Protein AF-A0A1M3M8V5-F1 (afdb_monomer_lite)

pLDDT: mean 91.11, std 11.85, range [46.69, 98.0]

Foldseek 3Di:
DALLVLVVVLCVVVVHDPVVLCVQLVDDPCPSVDDDDDDPVSLVSNCVSCVQADSCCSHVVDDDRGPDPPPPDD

Sequence (74 aa):
MTIRERVLHFIALKEITRYRFYQLTGLSNGFLDKRGSISSDNCQKICNTFPDLNPEWLLMGTGEVLKSDQCRPL

Structure (mmCIF, N/CA/C/O backbone):
data_AF-A0A1M3M8V5-F1
#
_entry.id   AF-A0A1M3M8V5-F1
#
loop_
_atom_site.group_PDB
_atom_site.id
_atom_site.type_symbol
_atom_site.label_atom_id
_atom_site.label_alt_id
_atom_site.label_comp_id
_atom_site.label_asym_id
_atom_site.label_entity_id
_atom_site.label_seq_id
_atom_site.pdbx_PDB_ins_code
_atom_site.Cartn_x
_atom_site.Cartn_y
_atom_site.Cartn_z
_atom_site.occupancy
_atom_site.B_iso_or_equiv
_atom_site.auth_seq_id
_atom_site.auth_comp_id
_atom_site.auth_asym_id
_atom_site.auth_atom_id
_atom_site.pdbx_PDB_model_num
ATOM 1 N N . MET A 1 1 ? 4.429 12.697 0.290 1.00 83.06 1 MET A N 1
ATOM 2 C CA . MET A 1 1 ? 4.068 11.269 0.359 1.00 83.06 1 MET A CA 1
ATOM 3 C C . MET A 1 1 ? 3.537 10.813 -0.998 1.00 83.06 1 MET A C 1
ATOM 5 O O . MET A 1 1 ? 2.578 11.395 -1.494 1.00 83.06 1 MET A O 1
ATOM 9 N N . THR A 1 2 ? 4.168 9.828 -1.6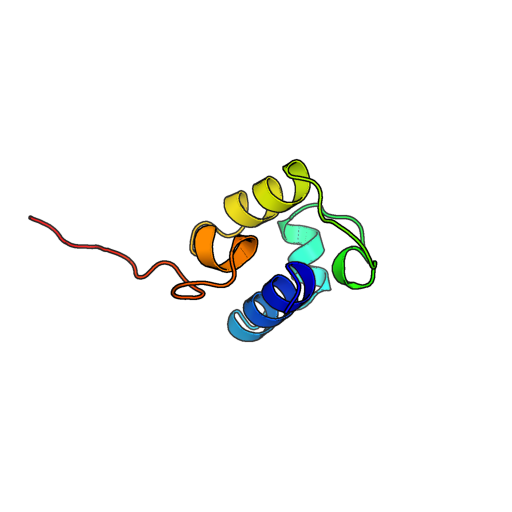26 1.00 92.94 2 THR A N 1
ATOM 10 C CA . THR A 1 2 ? 3.738 9.186 -2.875 1.00 92.94 2 THR A CA 1
ATOM 11 C C . THR A 1 2 ? 2.697 8.100 -2.597 1.00 92.94 2 THR A C 1
ATOM 13 O O . THR A 1 2 ? 2.543 7.658 -1.458 1.00 92.94 2 THR A O 1
ATOM 16 N N . ILE A 1 3 ? 2.020 7.606 -3.640 1.00 94.50 3 ILE A N 1
ATOM 17 C CA . ILE A 1 3 ? 1.095 6.471 -3.496 1.00 94.50 3 ILE A CA 1
ATOM 18 C C . ILE A 1 3 ? 1.829 5.243 -2.926 1.00 94.50 3 ILE A C 1
ATOM 20 O O . ILE A 1 3 ? 1.287 4.567 -2.064 1.00 94.50 3 ILE A O 1
ATOM 24 N N . ARG A 1 4 ? 3.084 4.968 -3.320 1.00 94.56 4 ARG A N 1
ATOM 25 C CA . ARG A 1 4 ? 3.838 3.820 -2.771 1.00 94.56 4 ARG A CA 1
ATOM 26 C C . ARG A 1 4 ? 4.173 3.990 -1.298 1.00 94.56 4 ARG A C 1
ATOM 28 O O . ARG A 1 4 ? 4.060 3.028 -0.549 1.00 94.56 4 ARG A O 1
ATOM 35 N N . GLU A 1 5 ? 4.547 5.196 -0.881 1.00 95.12 5 GLU A N 1
ATOM 36 C CA . GLU A 1 5 ? 4.772 5.497 0.537 1.00 95.12 5 GLU A CA 1
ATOM 37 C C . GLU A 1 5 ? 3.482 5.312 1.343 1.00 95.12 5 GLU A C 1
ATOM 39 O O . GLU A 1 5 ? 3.519 4.761 2.440 1.00 95.12 5 GLU A O 1
ATOM 44 N N . ARG A 1 6 ? 2.331 5.699 0.780 1.00 96.00 6 ARG A N 1
ATOM 45 C CA . ARG A 1 6 ? 1.015 5.454 1.386 1.00 96.00 6 ARG A CA 1
ATOM 46 C C . ARG A 1 6 ? 0.681 3.976 1.483 1.00 96.00 6 ARG A C 1
ATOM 48 O O . ARG A 1 6 ? 0.260 3.526 2.543 1.00 96.00 6 ARG A O 1
ATOM 55 N N . VAL A 1 7 ? 0.940 3.209 0.426 1.00 96.38 7 VAL A N 1
ATOM 56 C CA . VAL A 1 7 ? 0.795 1.754 0.487 1.00 96.38 7 VAL A CA 1
ATOM 57 C C . VAL A 1 7 ? 1.672 1.216 1.610 1.00 96.38 7 VAL A C 1
ATOM 59 O O . VAL A 1 7 ? 1.114 0.585 2.490 1.00 96.38 7 VAL A O 1
ATOM 62 N N . LEU A 1 8 ? 2.974 1.545 1.652 1.00 96.19 8 LEU A N 1
ATOM 63 C CA . LEU A 1 8 ? 3.916 1.137 2.711 1.00 96.19 8 LEU A CA 1
ATOM 64 C C . LEU A 1 8 ? 3.407 1.450 4.126 1.00 96.19 8 LEU A C 1
ATOM 66 O O . LEU A 1 8 ? 3.492 0.590 5.001 1.00 96.19 8 LEU A O 1
ATOM 70 N N . HIS A 1 9 ? 2.857 2.645 4.335 1.00 96.81 9 HIS A N 1
ATOM 71 C CA . HIS A 1 9 ? 2.254 3.040 5.606 1.00 96.81 9 HIS A CA 1
ATOM 72 C C . HIS A 1 9 ? 1.042 2.170 5.967 1.00 96.81 9 HIS A C 1
ATOM 74 O O . HIS A 1 9 ? 0.965 1.662 7.082 1.00 96.81 9 HIS A O 1
ATOM 80 N N . PHE A 1 10 ? 0.137 1.930 5.016 1.00 97.06 10 PHE A N 1
ATOM 81 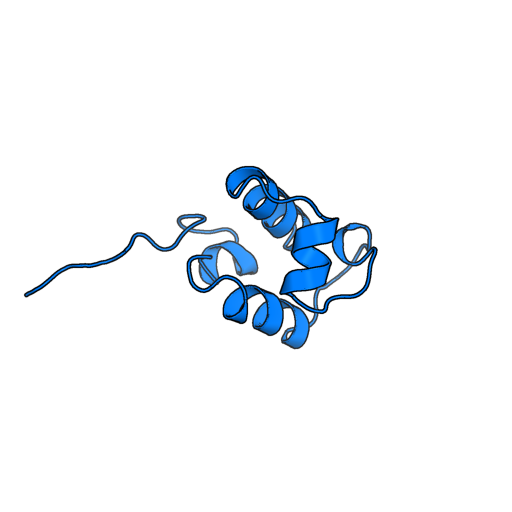C CA . PHE A 1 10 ? -1.011 1.048 5.219 1.00 97.06 10 PHE A CA 1
ATOM 82 C C . PHE A 1 10 ? -0.593 -0.395 5.546 1.00 97.06 10 PHE A C 1
ATOM 84 O O . PHE A 1 10 ? -1.151 -0.993 6.461 1.00 97.06 10 PHE A O 1
ATOM 91 N N . ILE A 1 11 ? 0.413 -0.948 4.853 1.00 96.69 11 ILE A N 1
ATOM 92 C CA . ILE A 1 11 ? 0.900 -2.316 5.124 1.00 96.69 11 ILE A CA 1
ATOM 93 C C . ILE A 1 11 ? 1.451 -2.431 6.549 1.00 96.69 11 ILE A C 1
ATOM 95 O O . ILE A 1 11 ? 1.210 -3.434 7.216 1.00 96.69 11 ILE A O 1
ATOM 99 N N . ALA A 1 12 ? 2.177 -1.402 7.002 1.00 97.25 12 ALA A N 1
ATOM 100 C CA . ALA A 1 12 ? 2.706 -1.333 8.359 1.00 97.25 12 ALA A CA 1
ATOM 101 C C . ALA A 1 12 ? 1.580 -1.245 9.400 1.00 97.25 12 ALA A C 1
ATOM 103 O O . ALA A 1 12 ? 1.621 -1.965 10.390 1.00 97.25 12 ALA A O 1
ATOM 104 N N . LEU A 1 13 ? 0.550 -0.431 9.143 1.00 96.25 13 LEU A N 1
ATOM 105 C CA . LEU A 1 13 ? -0.631 -0.312 10.006 1.00 96.25 13 LEU A CA 1
ATOM 106 C C . LEU A 1 13 ? -1.432 -1.621 10.094 1.00 96.25 13 LEU A C 1
ATOM 108 O O . LEU A 1 13 ? -1.967 -1.945 11.146 1.00 96.25 13 LEU A O 1
ATOM 112 N N . LYS A 1 14 ? -1.502 -2.382 8.998 1.00 94.81 14 LYS A N 1
ATOM 113 C CA . LYS A 1 14 ? -2.143 -3.705 8.935 1.00 94.81 14 LYS A CA 1
ATOM 114 C C . LYS A 1 14 ? -1.296 -4.840 9.509 1.00 94.81 14 LYS A C 1
ATOM 116 O O . LYS A 1 14 ? -1.764 -5.975 9.515 1.00 94.81 14 LYS A O 1
ATOM 121 N N . GLU A 1 15 ? -0.058 -4.558 9.909 1.00 96.69 15 GLU A N 1
ATOM 122 C CA . GLU A 1 15 ? 0.902 -5.544 10.417 1.00 96.69 15 GLU A CA 1
ATOM 123 C C . GLU A 1 15 ? 1.153 -6.722 9.453 1.00 96.69 15 GLU A C 1
ATOM 125 O O . GLU A 1 15 ? 1.460 -7.840 9.868 1.00 96.69 15 GLU A O 1
ATOM 130 N N . ILE A 1 16 ? 1.057 -6.486 8.137 1.00 96.50 16 ILE A N 1
ATOM 131 C CA . ILE A 1 16 ? 1.371 -7.507 7.126 1.00 96.50 16 ILE A CA 1
ATOM 132 C C . ILE A 1 16 ? 2.732 -7.236 6.480 1.00 96.50 16 ILE A C 1
ATOM 134 O O . ILE A 1 16 ? 3.177 -6.104 6.303 1.00 96.50 16 ILE A O 1
ATOM 138 N N . THR A 1 17 ? 3.430 -8.301 6.092 1.00 96.62 17 THR A N 1
ATOM 139 C CA . THR A 1 17 ? 4.728 -8.169 5.420 1.00 96.62 17 THR A CA 1
ATOM 140 C C . THR A 1 17 ? 4.554 -7.739 3.960 1.00 96.62 17 THR A C 1
ATOM 142 O O . THR A 1 17 ? 3.537 -8.034 3.326 1.00 96.62 17 THR A O 1
ATOM 145 N N . ARG A 1 18 ? 5.586 -7.117 3.365 1.00 96.06 18 ARG A N 1
ATOM 146 C CA . ARG A 1 18 ? 5.608 -6.823 1.914 1.00 96.06 18 ARG A CA 1
ATOM 147 C C . ARG A 1 18 ? 5.373 -8.079 1.075 1.00 96.06 18 ARG A C 1
ATOM 149 O O . ARG A 1 18 ? 4.646 -8.036 0.091 1.00 96.06 18 ARG A O 1
ATOM 156 N N . TYR A 1 19 ? 5.950 -9.204 1.499 1.00 96.62 19 TYR A N 1
ATOM 157 C CA . TYR A 1 19 ? 5.743 -10.495 0.852 1.00 96.62 19 TYR A CA 1
ATOM 158 C C . TYR A 1 19 ? 4.263 -10.897 0.856 1.00 96.62 19 TYR A C 1
ATOM 160 O O . TYR A 1 19 ? 3.711 -11.210 -0.198 1.00 96.62 19 TYR A O 1
ATOM 168 N N . ARG A 1 20 ? 3.590 -10.820 2.014 1.00 97.62 20 ARG A N 1
ATOM 169 C CA . ARG A 1 20 ? 2.157 -11.125 2.108 1.00 97.62 20 ARG A CA 1
ATOM 170 C C . ARG A 1 20 ? 1.320 -10.173 1.254 1.00 97.62 20 ARG A C 1
ATOM 172 O O . ARG A 1 20 ? 0.397 -10.628 0.588 1.00 97.62 20 ARG A O 1
ATOM 179 N N . PHE A 1 21 ? 1.670 -8.890 1.216 1.00 98.00 21 PHE A N 1
ATOM 180 C CA . PHE A 1 21 ? 1.024 -7.912 0.342 1.00 98.00 21 PHE A CA 1
ATOM 181 C C . PHE A 1 21 ? 1.127 -8.296 -1.145 1.00 98.00 21 PHE A C 1
ATOM 183 O O . PHE A 1 21 ? 0.116 -8.270 -1.846 1.00 98.00 21 PHE A O 1
ATOM 190 N N . TYR A 1 22 ? 2.306 -8.701 -1.632 1.00 97.38 22 TYR A N 1
ATOM 191 C CA . TYR A 1 22 ? 2.462 -9.140 -3.026 1.00 97.38 22 TYR A CA 1
ATOM 192 C C . TYR A 1 22 ? 1.647 -10.399 -3.330 1.00 97.38 22 TYR A C 1
ATOM 194 O O . TYR A 1 22 ? 0.995 -10.462 -4.368 1.00 97.38 22 TYR A O 1
ATOM 202 N N . GLN A 1 23 ? 1.618 -11.362 -2.403 1.00 97.56 23 GLN A N 1
ATOM 203 C CA . GLN A 1 23 ? 0.808 -12.576 -2.542 1.00 97.56 23 GLN A CA 1
ATOM 204 C C . GLN A 1 23 ? -0.694 -12.272 -2.620 1.00 97.56 23 GLN A C 1
ATOM 206 O O . GLN A 1 23 ? -1.389 -12.854 -3.444 1.00 97.56 23 GLN A O 1
ATOM 211 N N . LEU A 1 24 ? -1.193 -11.355 -1.785 1.00 97.25 24 LEU A N 1
ATOM 212 C CA . LEU A 1 24 ? -2.614 -10.995 -1.756 1.00 97.25 24 LEU A CA 1
ATOM 213 C C . LEU A 1 24 ? -3.039 -10.176 -2.983 1.00 97.25 24 LEU A C 1
ATOM 215 O O . LEU A 1 24 ? -4.108 -10.408 -3.531 1.00 97.25 24 LEU A O 1
ATOM 219 N N . THR A 1 25 ? -2.207 -9.225 -3.413 1.00 97.25 25 THR A N 1
ATOM 220 C CA . THR A 1 25 ? -2.544 -8.297 -4.512 1.00 97.25 25 THR A CA 1
ATOM 221 C C . THR A 1 25 ? -2.227 -8.839 -5.905 1.00 97.25 25 THR A C 1
ATOM 223 O O . THR A 1 25 ? -2.672 -8.266 -6.901 1.00 97.25 25 THR A O 1
ATOM 226 N N . GLY A 1 26 ? -1.404 -9.888 -6.002 1.00 96.69 26 GLY A N 1
ATOM 227 C CA . GLY A 1 26 ? -0.883 -10.400 -7.273 1.00 96.69 26 GLY A CA 1
ATOM 228 C C . GLY A 1 26 ? 0.092 -9.447 -7.979 1.00 96.69 26 GLY A C 1
ATOM 229 O O . GLY A 1 26 ? 0.386 -9.627 -9.161 1.00 96.69 26 GLY A O 1
ATOM 230 N N . LEU A 1 27 ? 0.583 -8.409 -7.292 1.00 96.00 27 LEU A N 1
ATOM 231 C CA . LEU A 1 27 ? 1.570 -7.479 -7.840 1.00 96.00 27 LEU A CA 1
ATOM 232 C C . LEU A 1 27 ? 2.971 -8.100 -7.848 1.00 96.00 27 LEU A C 1
ATOM 234 O O . LEU A 1 27 ? 3.331 -8.884 -6.972 1.00 96.00 27 LEU A O 1
ATOM 238 N N . SER A 1 28 ? 3.794 -7.708 -8.824 1.00 93.00 28 SER A N 1
ATOM 239 C CA . SER A 1 28 ? 5.167 -8.206 -8.929 1.00 93.00 28 SER A CA 1
ATOM 240 C C . SER A 1 28 ? 6.007 -7.824 -7.707 1.00 93.00 28 SER A C 1
ATOM 242 O O . SER A 1 28 ? 5.960 -6.683 -7.234 1.00 93.00 28 SER A O 1
ATOM 244 N N . ASN A 1 29 ? 6.857 -8.756 -7.268 1.00 92.38 29 ASN A N 1
ATOM 245 C CA . ASN A 1 29 ? 7.881 -8.487 -6.261 1.00 92.38 29 ASN A CA 1
ATOM 246 C C . ASN A 1 29 ? 8.718 -7.265 -6.676 1.00 92.38 29 ASN A C 1
ATOM 248 O O . ASN A 1 29 ? 9.105 -7.123 -7.838 1.00 92.38 29 ASN A O 1
ATOM 252 N N . GLY A 1 30 ? 8.960 -6.357 -5.733 1.00 91.38 30 GLY A N 1
ATOM 253 C CA . GLY A 1 30 ? 9.671 -5.106 -5.993 1.00 91.38 30 GLY A CA 1
ATOM 254 C C . GLY A 1 30 ? 8.788 -3.947 -6.467 1.00 91.38 30 GLY A C 1
ATOM 255 O O . GLY A 1 30 ? 9.295 -2.854 -6.704 1.00 91.38 30 GLY A O 1
ATOM 256 N N . PHE A 1 31 ? 7.465 -4.126 -6.610 1.00 94.12 31 PHE A N 1
ATOM 257 C CA . PHE A 1 31 ? 6.549 -3.039 -6.999 1.00 94.12 31 PHE A CA 1
ATOM 258 C C . PHE A 1 31 ? 6.667 -1.797 -6.096 1.00 94.12 31 PHE A C 1
ATOM 260 O O . PHE A 1 31 ? 6.585 -0.666 -6.585 1.00 94.12 31 PHE A O 1
ATOM 267 N N . LEU A 1 32 ? 6.875 -2.014 -4.794 1.00 93.62 32 LEU A N 1
ATOM 268 C CA . LEU A 1 32 ? 6.969 -0.945 -3.793 1.00 93.62 32 LEU A CA 1
ATOM 269 C C . LEU A 1 32 ? 8.318 -0.216 -3.835 1.00 93.62 32 LEU A C 1
ATOM 271 O O . LEU A 1 32 ? 8.394 0.923 -3.387 1.00 93.62 32 LEU A O 1
ATOM 275 N N . ASP A 1 33 ? 9.343 -0.838 -4.414 1.00 91.88 33 ASP A N 1
ATOM 276 C CA . ASP A 1 33 ? 10.706 -0.308 -4.513 1.00 91.88 33 ASP A CA 1
ATOM 277 C C . ASP A 1 33 ? 10.920 0.527 -5.789 1.00 91.88 33 ASP A C 1
ATOM 279 O O . ASP A 1 33 ? 11.906 1.256 -5.921 1.00 91.88 33 ASP A O 1
ATOM 283 N N . LYS A 1 34 ? 9.987 0.455 -6.751 1.00 89.69 34 LYS A N 1
ATOM 284 C CA . LYS A 1 34 ? 10.056 1.227 -8.000 1.00 89.69 34 LYS A CA 1
ATOM 285 C C . LYS A 1 34 ? 9.748 2.709 -7.771 1.00 89.69 34 LYS A C 1
ATOM 287 O O . LYS A 1 34 ? 8.856 3.074 -7.009 1.00 89.69 34 LYS A O 1
ATOM 292 N N . ARG A 1 35 ? 10.426 3.582 -8.522 1.00 86.88 35 ARG A N 1
ATOM 293 C CA . ARG A 1 35 ? 10.086 5.014 -8.616 1.00 86.88 35 ARG A CA 1
ATOM 294 C C . ARG A 1 35 ? 9.041 5.264 -9.714 1.00 86.88 35 ARG A C 1
ATOM 296 O O . ARG A 1 35 ? 8.809 4.407 -10.562 1.00 86.88 35 ARG A O 1
ATOM 303 N N . GLY A 1 36 ? 8.438 6.454 -9.714 1.00 86.81 36 GLY A N 1
ATOM 304 C CA . GLY A 1 36 ? 7.555 6.937 -10.787 1.00 86.81 36 GLY A CA 1
ATOM 305 C C . GLY A 1 36 ? 6.062 6.817 -10.483 1.00 86.81 36 GLY A C 1
ATOM 306 O O . GLY A 1 36 ? 5.663 6.621 -9.338 1.00 86.81 36 GLY A O 1
ATOM 307 N N . SER A 1 37 ? 5.217 6.946 -11.501 1.00 87.50 37 SER A N 1
ATOM 308 C CA . SER A 1 37 ? 3.759 6.860 -11.347 1.00 87.50 37 SER A CA 1
ATOM 309 C C . SER A 1 37 ? 3.289 5.421 -11.100 1.00 87.50 37 SER A C 1
ATOM 311 O O . SER A 1 37 ? 4.036 4.461 -11.309 1.00 87.50 37 SER A O 1
ATOM 313 N N . ILE A 1 38 ? 2.055 5.265 -10.620 1.00 91.81 38 ILE A N 1
ATOM 314 C CA . ILE A 1 38 ? 1.376 3.970 -10.499 1.00 91.81 38 ILE A CA 1
ATOM 315 C C . ILE A 1 38 ? 0.223 3.945 -11.502 1.00 91.81 38 ILE A C 1
ATOM 317 O O . ILE A 1 38 ? -0.530 4.910 -11.598 1.00 91.81 38 ILE A O 1
ATOM 321 N N . SER A 1 39 ? 0.092 2.847 -12.245 1.00 93.38 39 SER A N 1
ATOM 322 C CA . SER A 1 39 ? -1.024 2.633 -13.167 1.00 93.38 39 SER A CA 1
ATOM 323 C C . SER A 1 39 ? -2.341 2.428 -12.417 1.00 93.38 39 SER A C 1
ATOM 325 O O . SER A 1 39 ? -2.360 1.792 -11.364 1.00 93.38 39 SER A O 1
ATOM 327 N N . SER A 1 40 ? -3.447 2.886 -13.006 1.00 93.25 40 SER A N 1
ATOM 328 C CA . SER A 1 40 ? -4.795 2.725 -12.439 1.00 93.25 40 SER A CA 1
ATOM 329 C C . SER A 1 40 ? -5.136 1.261 -12.111 1.00 93.25 40 SER A C 1
ATOM 331 O O . SER A 1 40 ? -5.624 0.990 -11.019 1.00 93.25 40 SER A O 1
ATOM 333 N N . ASP A 1 41 ? -4.757 0.313 -12.977 1.00 95.75 41 ASP A N 1
ATOM 334 C CA . ASP A 1 41 ? -4.945 -1.133 -12.764 1.00 95.75 41 ASP A CA 1
ATOM 335 C C . ASP A 1 41 ? -4.322 -1.633 -11.446 1.00 95.75 41 ASP A C 1
ATOM 337 O O . ASP A 1 41 ? -4.947 -2.366 -10.680 1.00 95.75 41 ASP A O 1
ATOM 341 N N . ASN A 1 42 ? -3.114 -1.166 -11.112 1.00 95.69 42 ASN A N 1
ATOM 342 C CA . ASN A 1 42 ? -2.455 -1.547 -9.863 1.00 95.69 42 ASN A CA 1
ATOM 343 C C . ASN A 1 42 ? -3.159 -0.934 -8.648 1.00 95.69 42 ASN A C 1
ATOM 345 O O . ASN A 1 42 ? -3.308 -1.607 -7.631 1.00 95.69 42 ASN A O 1
ATOM 349 N N . CYS A 1 43 ? -3.616 0.320 -8.746 1.00 95.12 43 CYS A N 1
ATOM 350 C CA . CYS A 1 43 ? -4.424 0.934 -7.691 1.00 95.12 43 CYS A CA 1
ATOM 351 C C . CYS A 1 43 ? -5.728 0.154 -7.479 1.00 95.12 43 CYS A C 1
ATOM 353 O O . CYS A 1 43 ? -6.094 -0.125 -6.340 1.00 95.12 43 CYS A O 1
ATOM 355 N N . GLN A 1 44 ? -6.387 -0.261 -8.562 1.00 95.94 44 GLN A N 1
ATOM 356 C CA . GLN A 1 44 ? -7.614 -1.048 -8.498 1.00 95.94 44 GLN A CA 1
ATOM 357 C C . GLN A 1 44 ? -7.388 -2.413 -7.838 1.00 95.94 44 GLN A C 1
ATOM 359 O O . GLN A 1 44 ? -8.151 -2.782 -6.948 1.00 95.94 44 GLN A O 1
ATOM 364 N N . LYS A 1 45 ? -6.313 -3.131 -8.190 1.00 97.25 45 LYS A N 1
ATOM 365 C CA . LYS A 1 45 ? -5.940 -4.392 -7.522 1.00 97.25 45 LYS A CA 1
ATOM 366 C C . LYS A 1 45 ? -5.766 -4.216 -6.017 1.00 97.25 45 LYS A C 1
ATOM 368 O O . LYS A 1 45 ? -6.284 -5.022 -5.248 1.00 97.25 45 LYS A O 1
ATOM 373 N N . ILE A 1 46 ? -5.084 -3.151 -5.591 1.00 97.25 46 ILE A N 1
ATOM 374 C CA . ILE A 1 46 ? -4.882 -2.850 -4.168 1.00 97.25 46 ILE A CA 1
ATOM 375 C C . ILE A 1 46 ? -6.230 -2.598 -3.480 1.00 97.25 46 ILE A C 1
ATOM 377 O O . ILE A 1 46 ? -6.523 -3.257 -2.487 1.00 97.25 46 ILE A O 1
ATOM 381 N N . CYS A 1 47 ? -7.066 -1.709 -4.023 1.00 96.19 47 CYS A N 1
ATOM 382 C CA . CYS A 1 47 ? -8.369 -1.376 -3.435 1.00 96.19 47 CYS A CA 1
ATOM 383 C C . CYS A 1 47 ? -9.335 -2.571 -3.390 1.00 96.19 47 CYS A C 1
ATOM 385 O O . CYS A 1 47 ? -10.092 -2.705 -2.434 1.00 96.19 47 CYS A O 1
ATOM 387 N N . ASN A 1 48 ? -9.298 -3.454 -4.391 1.00 96.62 48 ASN A N 1
ATOM 388 C CA . ASN A 1 48 ? -10.117 -4.668 -4.408 1.00 96.62 48 ASN A CA 1
ATOM 389 C C . ASN A 1 48 ? -9.627 -5.709 -3.390 1.00 96.62 48 ASN A C 1
ATOM 391 O O . ASN A 1 48 ? -10.434 -6.426 -2.808 1.00 96.62 48 ASN A O 1
ATOM 395 N N . THR A 1 49 ? -8.311 -5.794 -3.176 1.00 97.81 49 THR A N 1
ATOM 396 C CA . THR A 1 49 ? -7.704 -6.722 -2.205 1.00 97.81 49 THR A CA 1
ATOM 397 C C . THR A 1 49 ? -7.938 -6.262 -0.766 1.00 97.81 49 THR A C 1
ATOM 399 O O . THR A 1 49 ? -8.126 -7.083 0.128 1.00 97.81 49 THR A O 1
ATOM 402 N N . PHE A 1 50 ? -7.928 -4.947 -0.541 1.00 96.62 50 PHE A N 1
ATOM 403 C CA . PHE A 1 50 ? -8.094 -4.323 0.767 1.00 96.62 50 PHE A CA 1
ATOM 404 C C . PHE A 1 50 ? -9.324 -3.408 0.749 1.00 96.62 50 PHE A C 1
ATOM 406 O O . PHE A 1 50 ? -9.179 -2.192 0.619 1.00 96.62 50 PHE A O 1
ATOM 413 N N . PRO A 1 51 ? -10.546 -3.960 0.861 1.00 94.62 51 PRO A N 1
ATOM 414 C CA . PRO A 1 51 ? -11.779 -3.179 0.743 1.00 94.62 51 PRO A CA 1
ATOM 415 C C . PRO A 1 51 ? -11.929 -2.124 1.846 1.00 94.62 51 PRO A C 1
ATOM 417 O O . PRO A 1 51 ? -12.602 -1.113 1.634 1.00 94.62 51 PRO A O 1
ATOM 420 N N . ASP A 1 52 ? -11.280 -2.340 2.989 1.00 94.75 52 ASP A N 1
ATOM 421 C CA . ASP A 1 52 ? -11.204 -1.404 4.109 1.00 94.75 52 ASP A CA 1
ATOM 422 C C . ASP A 1 52 ? -10.224 -0.238 3.882 1.00 94.75 52 ASP A C 1
ATOM 424 O O . ASP A 1 52 ? -10.299 0.756 4.595 1.00 94.75 52 ASP A O 1
ATOM 428 N N . LEU A 1 53 ? -9.336 -0.303 2.882 1.00 96.44 53 LEU A N 1
ATOM 429 C CA . LEU A 1 53 ? -8.459 0.815 2.534 1.00 96.44 53 LEU A CA 1
ATOM 430 C C . LEU A 1 53 ? -9.283 1.941 1.904 1.00 96.44 53 LEU A C 1
ATOM 432 O O . LEU A 1 53 ? -10.067 1.716 0.976 1.00 96.44 53 LEU A O 1
ATOM 436 N N . ASN A 1 54 ? -9.068 3.174 2.358 1.00 96.06 54 ASN A N 1
ATOM 437 C CA . ASN A 1 54 ? -9.689 4.340 1.750 1.00 96.06 54 ASN A CA 1
ATOM 438 C C . ASN A 1 54 ? -8.999 4.696 0.411 1.00 96.06 54 ASN A C 1
ATOM 440 O O . ASN A 1 54 ? -7.824 5.087 0.406 1.00 96.06 54 ASN A O 1
ATOM 444 N N . PRO A 1 55 ? -9.700 4.606 -0.739 1.00 95.31 55 PRO A N 1
ATOM 445 C CA . PRO A 1 55 ? -9.127 4.953 -2.036 1.00 95.31 55 PRO A CA 1
ATOM 446 C C . PRO A 1 55 ? -8.818 6.450 -2.167 1.00 95.31 55 PRO A C 1
ATOM 448 O O . PRO A 1 55 ? -7.867 6.805 -2.865 1.00 95.31 55 PRO A O 1
ATOM 451 N N . GLU A 1 56 ? -9.574 7.325 -1.495 1.00 95.31 56 GLU A N 1
ATOM 452 C CA . GLU A 1 56 ? -9.312 8.767 -1.506 1.00 95.31 56 GLU A CA 1
ATOM 453 C C . GLU A 1 56 ? -7.974 9.062 -0.830 1.00 95.31 56 GLU A C 1
ATOM 455 O O . GLU A 1 56 ? -7.105 9.706 -1.420 1.00 95.31 56 GLU A O 1
ATOM 460 N N . TRP A 1 57 ? -7.740 8.471 0.342 1.00 96.44 57 TRP A N 1
ATOM 461 C CA . TRP A 1 57 ? -6.450 8.574 1.011 1.00 96.44 57 TRP A CA 1
ATOM 462 C C . TRP A 1 57 ? -5.326 7.986 0.161 1.00 96.44 57 TRP A C 1
ATOM 464 O O . TRP A 1 57 ? -4.284 8.620 -0.018 1.00 96.44 57 TRP A O 1
ATOM 474 N N . LEU A 1 58 ? -5.536 6.818 -0.451 1.00 96.19 58 LEU A N 1
ATOM 475 C CA . LEU A 1 58 ? -4.529 6.197 -1.310 1.00 96.19 58 LEU A CA 1
ATOM 476 C C . LEU A 1 58 ? -4.149 7.081 -2.509 1.00 96.19 58 LEU A C 1
ATOM 478 O O . LEU A 1 58 ? -2.965 7.157 -2.850 1.00 96.19 58 LEU A O 1
ATOM 482 N N . LEU A 1 59 ? -5.105 7.739 -3.161 1.00 94.31 59 LEU A N 1
ATOM 483 C CA . LEU A 1 59 ? -4.864 8.490 -4.398 1.00 94.31 59 LEU A CA 1
ATOM 484 C C . LEU A 1 59 ? -4.513 9.955 -4.132 1.00 94.31 59 LEU A C 1
ATOM 486 O O . LEU A 1 59 ? -3.503 10.446 -4.641 1.00 94.31 59 LEU A O 1
ATOM 490 N N . MET A 1 60 ? -5.304 10.620 -3.299 1.00 94.06 60 MET A N 1
ATOM 491 C CA . MET A 1 60 ? -5.239 12.058 -3.042 1.00 94.06 60 MET A CA 1
ATOM 492 C C . MET A 1 60 ? -4.417 12.391 -1.792 1.00 94.06 60 MET A C 1
ATOM 494 O O . MET A 1 60 ? -3.883 13.491 -1.685 1.00 94.06 60 MET A O 1
ATOM 498 N N . GLY A 1 61 ? -4.234 11.432 -0.877 1.00 93.12 61 GLY A N 1
ATOM 499 C CA . GLY A 1 61 ? -3.529 11.660 0.388 1.00 93.12 61 GLY A CA 1
ATOM 500 C C . GLY A 1 61 ? -4.361 12.408 1.429 1.00 93.12 61 GLY A C 1
ATOM 501 O O . GLY A 1 61 ? -3.793 12.927 2.386 1.00 93.12 61 GLY A O 1
ATOM 502 N N . THR A 1 62 ? -5.679 12.475 1.237 1.00 93.25 62 THR A N 1
ATOM 503 C CA . THR A 1 62 ? -6.637 13.150 2.119 1.00 93.25 62 THR A CA 1
ATOM 504 C C . THR A 1 62 ? -7.556 12.144 2.807 1.00 93.25 62 THR A C 1
ATOM 506 O O . THR A 1 62 ? -7.787 11.051 2.296 1.00 93.25 62 THR A O 1
ATOM 509 N N . GLY A 1 63 ? -8.075 12.508 3.980 1.00 92.31 63 GLY A N 1
ATOM 510 C CA . GLY A 1 63 ? -8.980 11.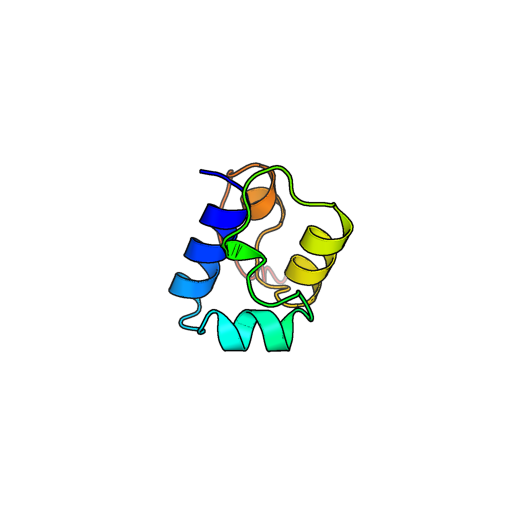657 4.754 1.00 92.31 63 GLY A CA 1
ATOM 511 C C . GLY A 1 63 ? -8.274 10.587 5.592 1.00 92.31 63 GLY A C 1
ATOM 512 O O . GLY A 1 63 ? -7.067 10.643 5.830 1.00 92.31 63 GLY A O 1
ATOM 513 N N . GLU A 1 64 ? -9.056 9.626 6.078 1.00 94.69 64 GLU A N 1
ATOM 514 C CA . GLU A 1 64 ? -8.576 8.532 6.929 1.00 94.69 64 GLU A CA 1
ATOM 515 C C . GLU A 1 64 ? -7.941 7.408 6.101 1.00 94.69 64 GLU A C 1
ATOM 517 O O . GLU A 1 64 ? -8.351 7.167 4.968 1.00 94.69 64 GLU A O 1
ATOM 522 N N . VAL A 1 65 ? -6.964 6.694 6.671 1.00 94.12 65 VAL A N 1
ATOM 523 C CA . VAL A 1 65 ? -6.284 5.568 5.999 1.00 94.12 65 VAL A CA 1
ATOM 524 C C . VAL A 1 65 ? -7.260 4.424 5.728 1.00 94.12 65 VAL A C 1
ATOM 526 O O . VAL A 1 65 ? -7.296 3.865 4.632 1.00 94.12 65 VAL A O 1
ATOM 529 N N . LEU A 1 66 ? -8.047 4.075 6.742 1.00 94.69 66 LEU A N 1
ATOM 530 C CA . LEU A 1 66 ? -9.066 3.042 6.669 1.00 94.69 66 LEU A CA 1
ATOM 531 C 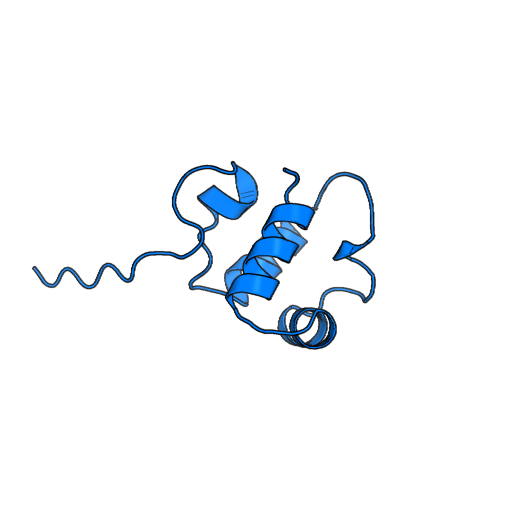C . LEU A 1 66 ? -10.426 3.700 6.492 1.00 94.69 66 LEU A C 1
ATOM 533 O O . LEU A 1 66 ? -10.679 4.776 7.031 1.00 94.69 66 LEU A O 1
ATOM 537 N N . LYS A 1 67 ? -11.317 3.036 5.766 1.00 90.88 67 LYS A N 1
ATOM 538 C CA . LYS A 1 67 ? -12.734 3.365 5.798 1.00 90.88 67 LYS A CA 1
ATOM 539 C C . LYS A 1 67 ? -13.218 3.071 7.210 1.00 90.88 67 LYS A C 1
ATOM 541 O O . LYS A 1 67 ? -13.142 1.931 7.665 1.00 90.88 67 LYS A O 1
ATOM 546 N N . SER A 1 68 ? -13.695 4.096 7.902 1.00 79.06 68 SER A N 1
ATOM 547 C CA . SER A 1 68 ? -14.490 3.897 9.102 1.00 79.06 68 SER A CA 1
ATOM 548 C C . SER A 1 68 ? -15.718 3.086 8.681 1.00 79.06 68 SER A C 1
ATOM 550 O O . SER A 1 68 ? -16.396 3.434 7.711 1.00 79.06 68 SER A O 1
ATOM 552 N N . ASP A 1 69 ? -15.938 1.948 9.340 1.00 62.56 69 ASP A N 1
ATOM 553 C CA . ASP A 1 69 ? -17.088 1.081 9.103 1.00 62.56 69 ASP A CA 1
ATOM 554 C C . ASP A 1 69 ? -18.333 1.912 9.428 1.00 62.56 69 ASP A C 1
ATOM 556 O O . ASP A 1 69 ? -18.715 2.080 10.585 1.00 62.56 69 ASP A O 1
ATOM 560 N N . GLN A 1 70 ? -18.913 2.561 8.418 1.00 55.31 70 GLN A N 1
ATOM 561 C CA . GLN A 1 70 ? -20.166 3.288 8.564 1.00 55.31 70 GLN A CA 1
ATOM 562 C C . GLN A 1 70 ? -21.284 2.246 8.632 1.00 55.31 70 GLN A C 1
ATOM 564 O O . GLN A 1 70 ? -22.154 2.180 7.768 1.00 55.31 70 GLN A O 1
ATOM 569 N N . CYS A 1 71 ? -21.290 1.447 9.697 1.00 46.69 71 CYS A N 1
ATOM 570 C CA . CYS A 1 71 ? -22.525 0.936 10.250 1.00 46.69 71 CYS A CA 1
ATOM 571 C C . CYS A 1 71 ? -23.234 2.131 10.908 1.00 46.69 71 CYS A C 1
ATOM 573 O O . CYS A 1 71 ? -23.181 2.334 12.120 1.00 46.69 71 CYS A O 1
ATOM 575 N N . ARG A 1 72 ? -23.867 2.976 10.087 1.00 52.25 72 ARG A N 1
ATOM 576 C CA . ARG A 1 72 ? -25.040 3.735 10.523 1.00 52.25 72 ARG A CA 1
ATOM 577 C C . ARG A 1 72 ? -26.257 2.938 10.072 1.00 52.25 72 ARG A C 1
ATOM 579 O O . ARG A 1 72 ? -26.683 3.115 8.931 1.00 52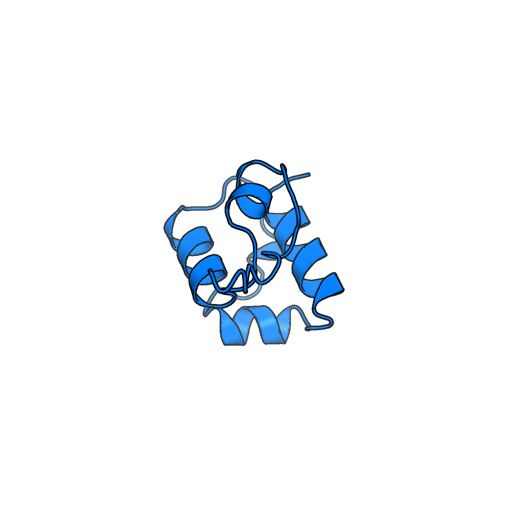.25 72 ARG A O 1
ATOM 586 N N . PRO A 1 73 ? -26.808 2.050 10.913 1.00 51.97 73 PRO A N 1
ATOM 587 C CA . PRO A 1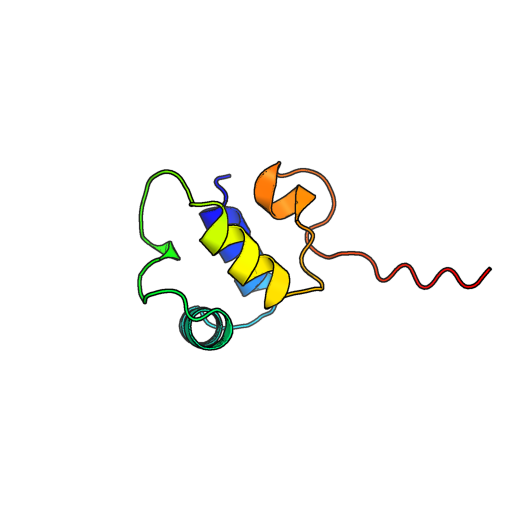 73 ? -28.186 1.658 10.714 1.00 51.97 73 PRO A CA 1
ATOM 588 C C . PRO A 1 73 ? -29.033 2.920 10.937 1.00 51.97 73 PRO A C 1
ATOM 590 O O . PRO A 1 73 ? -28.908 3.580 11.972 1.00 51.97 73 PRO A O 1
ATOM 593 N N . LEU A 1 74 ? -29.799 3.303 9.913 1.00 49.59 74 LEU A N 1
ATOM 594 C CA . LEU A 1 74 ? -30.981 4.149 10.083 1.00 49.59 74 LEU A CA 1
ATOM 595 C C . LEU A 1 74 ? -32.083 3.324 10.749 1.00 49.59 74 LEU A C 1
ATOM 597 O O . LEU A 1 74 ? -32.190 2.125 10.400 1.00 49.59 74 LEU A O 1
#

Radius of gyration: 12.62 Å; chains: 1; bounding box: 42×26×24 Å

Secondary structure (DSSP, 8-state):
--HHHHHHHHHHHTT--HHHHHHHH-PPTTTTT--S---HHHHHHHHHH-TTB-HHHHHHS-S-SBPP------

=== Feature glossary ===
Feature key, reading from the visual/contextual features back to the raw sequence:

Rendered structure images. Structure images are PyMOL renders from six orthogonal camera directions. Cartoon representation draws helices as coils and strands as arrows; sticks shows the backbone as bonds; surface shows the solvent-excluded envelope. Rainbow coloring maps sequence position to hue (blue→red, N→C); chain coloring assigns a distinct color per polypeptide.

Contact-map, Ramachandran, and PAE plots. Three diagnostic plots accompany the record. The Cα contact map visualizes the tertiary structure as a 2D adjacency matrix (8 Å cutoff, sequence-local contacts suppressed). The Ramachandran plot shows the distribution of backbone (φ, ψ) torsions, with points in the α and β basins reflecting secondary structure content. The PAE plot shows AlphaFold's inter-residue confidence as a color matrix.

InterPro / GO / CATH / organism. The annotation block draws on four external resources. InterPro: which protein families and domains the sequence belongs to. GO: standardized terms for what the protein does, what process it participates in, and where in the cell it acts. CATH: which structural fold it has in the CATH hierarchy. Organism: the species of origin.

Nearest PDB structures. Structural nearest neighbors (via Foldseek easy-search vs the PDB). Reported per hit: target PDB id, E-value, and alignment TM-score. A TM-score above ~0.5 is the conventional threshold for 'same fold'.

Predicted aligned error. Predicted aligned error is AlphaFold's pairwise confidence. Unlike pLDDT (per-residue), PAE is per-residue-pair and captures whether two parts of the structure are correctly placed relative to each other. Units are ångströms of expected positional error.

Solvent-accessible surface area. SASA measures how much of the protein is reachable by solvent. It is computed by rolling a water-sized probe over the atomic surface and summing the exposed area (Å²). Per-residue SASA distinguishes core (buried, low SASA) from surface (exposed, high SASA) residues; total SASA is a whole-molecule size measure.

B-factor. Crystallographic B-factors measure how much each atom's electron density is smeared out, in Å². They rise in mobile loops and surface residues and fall in the buried interior. In AlphaFold models this column is repurposed to hold pLDDT instead.

pLDDT. For AlphaFold models, the B-factor field carries pLDDT — the model's own estimate of local accuracy on a 0–100 scale. Regions with pLDDT<50 should be treated as essentially unmodeled; they often correspond to intrinsically disordered segments.

Backbone torsions (φ/ψ). φ (phi) and ψ (psi) are the two rotatable backbone dihedrals per residue: φ is the C(i-1)–N–Cα–C torsion, ψ is the N–Cα–C–N(i+1) torsion, both in degrees on (−180°, 180°]. α-helical residues cluster near (−60°, −45°); β-strand residues near (−120°, +130°). A Ramachandran plot is simply a scatter of (φ, ψ) for every residue.

Radius of gyration, Cα contacts, bounding box. Radius of gyration (Rg) is the root-mean-square distance of Cα atoms from their centroid — a single number for overall size and compactness. A globular domain of N residues has Rg ≈ 2.2·N^0.38 Å; an extended or disordered chain has a much larger Rg. The Cα contact count is the number of residue pairs whose Cα atoms are within 8 Å and are more than four positions apart in sequence — a standard proxy for tertiary packing density. The bounding box is the smallest axis-aligned box enclosing all Cα atoms.

Secondary structure (3-state, P-SEA). Three-state secondary structure (P-SEA) collapses the eight DSSP classes into helix (a), strand (b), and coil (c). P-SEA assigns these from Cα geometry alone — distances and angles — without requiring backbone oxygens, so it works on any Cα trace.

Secondary structure (8-state, DSSP). Secondary structure is the local, repeating backbone conformation. DSSP classifies it into eight states by reading the hydrogen-bond network: three helix types (H, G, I), two β types (E, B), two non-regular types (T, S), and unstructured coil (-).

Foldseek 3Di. The Foldseek 3Di string encodes local tertiary geometry as a 20-letter alphabet — one character per residue — derived from the relative positions of nearby Cα atoms. Unlike the amino-acid sequence, 3Di is a direct function of the 3D structure, so two proteins with the same fold have similar 3Di strings even at low sequence identity.

mmCIF coordinates. Structure coordinates are given as an mmCIF _atom_site loop: one row per atom with element, residue name, chain id, sequence number, and x/y/z position in Å. Only the four main-chain atoms per residue are included here; side chains are omitted to keep the record compact.

Sequence. This is the polypeptide sequence — one letter per residue, N-terminus first. Length ranges from a few dozen residues for small domains to over a thousand for large multi-domain proteins.